Protein AF-A0A1J3H237-F1 (afdb_monomer_lite)

Organism: Noccaea caerulescens (NCBI:txid107243)

pLDDT: mean 70.63, std 15.77, range [42.25, 90.0]

Secondary structure (DSSP, 8-state):
-------------------------HHHHHHHTT-----B-TTS-B--HHHHHHHHHHHHH--PPPHHHHHHHHTT--

Sequence (78 aa):
LLRGQGTFKEKSKLVVGGVTDNHGDDRFRDAFKEIRIDRVDEYGRMLTEREAFRLLCHGFHGKKPGKRKLEKRKRRHQ

Radius of gyration: 19.06 Å; chains: 1; bounding box: 44×44×42 Å

Foldseek 3Di:
DDDDDPDDDPDDPPPPDDPPPPDPPCVVVVVCPPDDDFDADPVRDGDDPVRVVVVVVCVVVVDDDDPVVVVVVVVVVD

Structure (mmCIF, N/CA/C/O backbone):
data_AF-A0A1J3H237-F1
#
_entry.id   AF-A0A1J3H237-F1
#
loop_
_atom_site.group_PDB
_atom_site.id
_atom_site.type_symbol
_atom_site.label_atom_id
_atom_site.label_alt_id
_atom_site.label_comp_id
_atom_site.label_asym_id
_atom_site.label_entity_id
_atom_site.label_seq_id
_atom_site.pdbx_PDB_ins_code
_atom_site.Cartn_x
_atom_site.Cartn_y
_atom_site.Cartn_z
_atom_site.occupancy
_atom_site.B_iso_or_equiv
_atom_site.auth_seq_id
_atom_site.auth_comp_id
_atom_site.auth_asym_id
_atom_site.auth_atom_id
_atom_site.pdbx_PDB_model_num
ATOM 1 N N . LEU A 1 1 ? -3.979 34.581 14.650 1.00 44.22 1 LEU A N 1
ATOM 2 C CA . LEU A 1 1 ? -3.841 33.108 14.550 1.00 44.22 1 LEU A CA 1
ATOM 3 C C . LEU A 1 1 ? -4.017 32.689 13.094 1.00 44.22 1 LEU A C 1
ATOM 5 O O . LEU A 1 1 ? -5.131 32.410 12.685 1.00 44.22 1 LEU A O 1
ATOM 9 N N . LEU A 1 2 ? -2.948 32.677 12.297 1.00 46.12 2 LEU A N 1
ATOM 10 C CA . LEU A 1 2 ? -2.976 32.039 10.978 1.00 46.12 2 LEU A CA 1
ATOM 11 C C . LEU A 1 2 ? -1.563 31.521 10.688 1.00 46.12 2 LEU A C 1
ATOM 13 O O . LEU A 1 2 ? -0.656 32.290 10.389 1.00 46.12 2 LEU A O 1
ATOM 17 N N . ARG A 1 3 ? -1.348 30.222 10.931 1.00 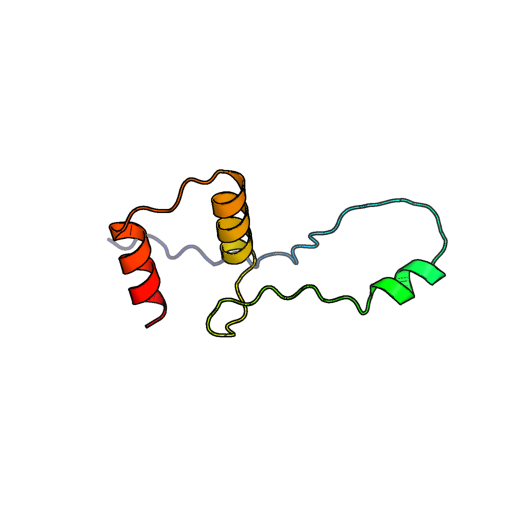47.19 3 ARG A N 1
ATOM 18 C CA . ARG A 1 3 ? -0.071 29.551 10.653 1.00 47.19 3 ARG A CA 1
ATOM 19 C C . ARG A 1 3 ? -0.011 29.235 9.162 1.00 47.19 3 ARG A C 1
ATOM 21 O O . ARG A 1 3 ? -0.989 28.754 8.595 1.00 47.19 3 ARG A O 1
ATOM 28 N N . GLY A 1 4 ? 1.132 29.565 8.569 1.00 43.78 4 GLY A N 1
ATOM 29 C CA . GLY A 1 4 ? 1.361 29.625 7.133 1.00 43.78 4 GLY A CA 1
ATOM 30 C C . GLY A 1 4 ? 1.059 28.327 6.394 1.00 43.78 4 GLY A C 1
ATOM 31 O O . GLY A 1 4 ? 1.450 27.236 6.811 1.00 43.78 4 GLY A O 1
ATOM 32 N N . GLN A 1 5 ? 0.385 28.488 5.260 1.00 52.16 5 GLN A N 1
ATOM 33 C CA . GLN A 1 5 ? 0.282 27.480 4.218 1.00 52.16 5 GLN A CA 1
ATOM 34 C C . GLN A 1 5 ? 1.659 27.372 3.556 1.00 52.16 5 GLN A C 1
ATOM 36 O O . GLN A 1 5 ? 2.072 28.252 2.804 1.00 52.16 5 GLN A O 1
ATOM 41 N N . GLY A 1 6 ? 2.407 26.328 3.911 1.00 50.75 6 GLY A N 1
ATOM 42 C CA . GLY A 1 6 ? 3.669 25.999 3.259 1.00 50.75 6 GLY A CA 1
ATOM 43 C C . GLY A 1 6 ? 3.407 25.638 1.802 1.00 50.75 6 GLY A C 1
ATOM 44 O O . GLY A 1 6 ? 2.634 24.724 1.512 1.00 50.75 6 GLY A O 1
ATOM 45 N N . THR A 1 7 ? 4.040 26.373 0.896 1.00 53.59 7 THR A N 1
ATOM 46 C CA . THR A 1 7 ? 4.007 26.124 -0.541 1.00 53.59 7 THR A CA 1
ATOM 47 C C . THR A 1 7 ? 4.501 24.706 -0.827 1.00 53.59 7 THR A C 1
ATOM 49 O O . THR A 1 7 ? 5.547 24.262 -0.347 1.00 53.59 7 THR A O 1
ATOM 52 N N . PHE A 1 8 ? 3.698 23.951 -1.575 1.00 48.53 8 PHE A N 1
ATOM 53 C CA . PHE A 1 8 ? 4.036 22.610 -2.031 1.00 48.53 8 PHE A CA 1
ATOM 54 C C . PHE A 1 8 ? 5.243 22.711 -2.969 1.00 48.53 8 PHE A C 1
ATOM 56 O O . PHE A 1 8 ? 5.115 23.147 -4.108 1.00 48.53 8 PHE A O 1
ATOM 63 N N . LYS A 1 9 ? 6.428 22.348 -2.463 1.00 59.66 9 LYS A N 1
ATOM 64 C CA . LYS A 1 9 ? 7.635 22.152 -3.272 1.00 59.66 9 LYS A CA 1
ATOM 65 C C . LYS A 1 9 ? 7.297 21.143 -4.369 1.00 59.66 9 LYS A C 1
ATOM 67 O O . LYS A 1 9 ? 6.952 20.000 -4.052 1.00 59.66 9 LYS A O 1
ATOM 72 N N . GLU A 1 10 ? 7.384 21.575 -5.626 1.00 59.28 10 GLU A N 1
ATOM 73 C CA . GLU A 1 10 ? 7.337 20.697 -6.792 1.00 59.28 10 GLU A CA 1
ATOM 74 C C . GLU A 1 10 ? 8.237 19.491 -6.536 1.00 59.28 10 GLU A C 1
ATOM 76 O O . GLU A 1 10 ? 9.430 19.617 -6.244 1.00 59.28 10 GLU A O 1
ATOM 81 N N . LYS A 1 11 ? 7.638 18.301 -6.574 1.00 53.97 11 LYS A N 1
ATOM 82 C CA . LYS A 1 11 ? 8.398 17.066 -6.470 1.00 53.97 11 LYS A CA 1
ATOM 83 C C . LYS A 1 11 ? 9.107 16.873 -7.798 1.00 53.97 11 LYS A C 1
ATOM 85 O O . LYS A 1 11 ? 8.475 16.600 -8.815 1.00 53.97 11 LYS A O 1
ATOM 90 N N . SER A 1 12 ? 10.422 17.030 -7.752 1.00 54.75 12 SER A N 1
ATOM 91 C CA . SER A 1 12 ? 11.347 16.519 -8.750 1.00 54.75 12 SER A CA 1
ATOM 92 C C . SER A 1 12 ? 10.944 15.104 -9.175 1.00 54.75 12 SER A C 1
ATOM 94 O O . SER A 1 12 ? 10.536 14.282 -8.349 1.00 54.75 12 SER A O 1
ATOM 96 N N . LYS A 1 13 ? 11.046 14.836 -10.483 1.00 53.00 13 LYS A N 1
ATOM 97 C CA . LYS A 1 13 ? 10.859 13.508 -11.078 1.00 53.00 13 LYS A CA 1
ATOM 98 C C . LYS A 1 13 ? 11.679 12.491 -10.278 1.00 53.00 13 LYS A C 1
ATOM 100 O O . LYS A 1 13 ? 12.906 12.531 -10.293 1.00 53.00 13 LYS A O 1
ATOM 105 N N . LEU A 1 14 ? 10.993 11.608 -9.556 1.00 44.88 14 LEU A N 1
ATOM 106 C CA . LEU A 1 14 ? 11.601 10.465 -8.890 1.00 44.88 14 LEU A CA 1
ATOM 107 C C . LEU A 1 14 ? 11.986 9.454 -9.973 1.00 44.88 14 LEU A C 1
ATOM 109 O O . LEU A 1 14 ? 11.160 8.678 -10.440 1.00 44.88 14 LEU A O 1
ATOM 113 N N . VAL A 1 15 ? 13.246 9.503 -10.399 1.00 48.91 15 VAL A N 1
ATOM 114 C CA . VAL A 1 15 ? 13.884 8.445 -11.185 1.00 48.91 15 VAL A CA 1
ATOM 115 C C . VAL A 1 15 ? 14.271 7.350 -10.191 1.00 48.91 15 VAL A C 1
ATOM 117 O O . VAL A 1 15 ? 15.347 7.385 -9.601 1.00 48.91 15 VAL A O 1
ATOM 120 N N . VAL A 1 16 ? 13.357 6.419 -9.920 1.00 47.28 16 VAL A N 1
ATOM 121 C CA . VAL A 1 16 ? 13.657 5.226 -9.117 1.00 47.28 16 VAL A CA 1
ATOM 122 C C . VAL A 1 16 ? 13.969 4.087 -10.080 1.00 47.28 16 VAL A C 1
ATOM 124 O O . VAL A 1 16 ? 13.069 3.518 -10.686 1.00 47.28 16 VAL A O 1
ATOM 127 N N . GLY A 1 17 ? 15.259 3.790 -10.237 1.00 43.81 17 GLY A N 1
ATOM 128 C CA . GLY A 1 17 ? 15.747 2.698 -11.081 1.00 43.81 17 GLY A CA 1
ATOM 129 C C . GLY A 1 17 ? 17.227 2.832 -11.423 1.00 43.81 17 GLY A C 1
ATOM 130 O O . GLY A 1 17 ? 17.598 2.789 -12.590 1.00 43.81 17 GLY A O 1
ATOM 131 N N . GLY A 1 18 ? 18.070 3.076 -10.418 1.00 42.25 18 GLY A N 1
ATOM 132 C CA . GLY A 1 18 ? 19.518 3.081 -10.587 1.00 42.25 18 GLY A CA 1
ATOM 133 C C . GLY A 1 18 ? 20.070 1.660 -10.616 1.00 42.25 18 GLY A C 1
ATOM 134 O O . GLY A 1 18 ? 20.220 1.043 -9.567 1.00 42.25 18 GLY A O 1
ATOM 135 N N . VAL A 1 19 ? 20.416 1.194 -11.810 1.00 45.75 19 VAL A N 1
ATOM 136 C CA . VAL A 1 19 ? 21.637 0.422 -12.049 1.00 45.75 19 VAL A CA 1
ATOM 137 C C . VAL A 1 19 ? 22.377 1.205 -13.132 1.00 45.75 19 VAL A C 1
ATOM 139 O O . VAL A 1 19 ? 22.017 1.163 -14.306 1.00 45.75 19 VAL A O 1
ATOM 142 N N . THR A 1 20 ? 23.321 2.055 -12.726 1.00 50.47 20 THR A N 1
ATOM 143 C CA . THR A 1 20 ? 24.196 2.765 -13.667 1.00 50.47 20 THR A CA 1
ATOM 144 C C . THR A 1 20 ? 25.364 1.857 -14.018 1.00 50.47 20 THR A C 1
ATOM 146 O O . THR A 1 20 ? 26.494 2.098 -13.595 1.00 50.47 20 THR A O 1
ATOM 149 N N . ASP A 1 21 ? 25.083 0.812 -14.786 1.00 49.09 21 ASP A N 1
ATOM 150 C CA . ASP A 1 21 ? 26.132 0.042 -15.438 1.00 49.09 21 ASP A CA 1
ATOM 151 C C . ASP A 1 21 ? 26.496 0.812 -16.708 1.00 49.09 21 ASP A C 1
ATOM 153 O O . ASP A 1 21 ? 25.764 0.829 -17.697 1.00 49.09 21 A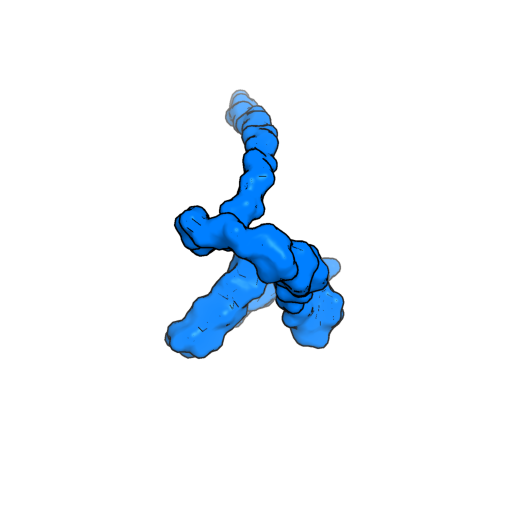SP A O 1
ATOM 157 N N . ASN A 1 22 ? 27.609 1.543 -16.648 1.00 58.62 22 ASN A N 1
ATOM 158 C C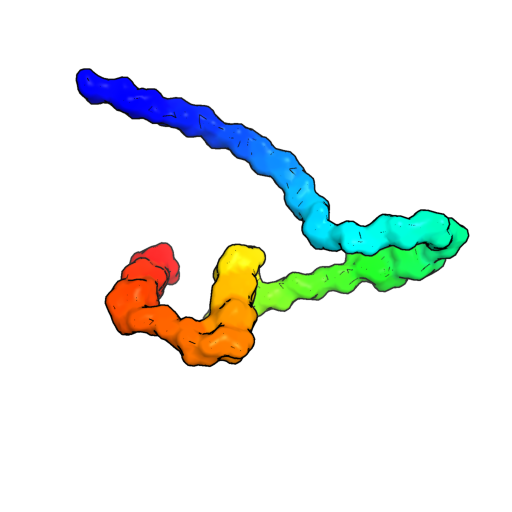A . ASN A 1 22 ? 28.197 2.235 -17.792 1.00 58.62 22 ASN A CA 1
ATOM 159 C C . ASN A 1 22 ? 28.863 1.218 -18.741 1.00 58.62 22 ASN A C 1
ATOM 161 O O . ASN A 1 22 ? 30.072 1.264 -18.962 1.00 58.62 22 ASN A O 1
ATOM 165 N N . HIS A 1 23 ? 28.088 0.289 -19.299 1.00 54.16 23 HIS A N 1
ATOM 166 C CA . HIS A 1 23 ? 28.512 -0.548 -20.418 1.00 54.16 23 HIS A CA 1
ATOM 167 C C . HIS A 1 23 ? 27.610 -0.250 -21.617 1.00 54.16 23 HIS A C 1
ATOM 169 O O . HIS A 1 23 ? 26.422 -0.562 -21.627 1.00 54.16 23 HIS A O 1
ATOM 175 N N . GLY A 1 24 ? 28.183 0.473 -22.582 1.00 53.94 24 GLY A N 1
ATOM 176 C CA . GLY A 1 24 ? 27.512 1.032 -23.753 1.00 53.94 24 GLY A CA 1
ATOM 177 C C . GLY A 1 24 ? 27.085 -0.018 -24.772 1.00 53.94 24 GLY A C 1
ATOM 178 O O . GLY A 1 24 ? 27.721 -0.164 -25.809 1.00 53.94 24 GLY A O 1
ATOM 179 N N . ASP A 1 25 ? 25.984 -0.707 -24.491 1.00 57.88 25 ASP A N 1
ATOM 180 C CA . ASP A 1 25 ? 25.250 -1.515 -25.465 1.00 57.88 25 ASP A CA 1
ATOM 181 C C . ASP A 1 25 ? 23.786 -1.031 -25.483 1.00 57.88 25 ASP A C 1
ATOM 183 O O . ASP A 1 25 ? 22.895 -1.550 -24.805 1.00 57.88 25 ASP A O 1
ATOM 187 N N . ASP A 1 26 ? 23.535 0.038 -26.242 1.00 61.34 26 ASP A N 1
ATOM 188 C CA . ASP A 1 26 ? 22.246 0.747 -26.296 1.00 61.34 26 ASP A CA 1
ATOM 189 C C . ASP A 1 26 ? 21.076 -0.123 -26.806 1.00 61.34 26 ASP A C 1
ATOM 191 O O . ASP A 1 26 ? 19.912 0.197 -26.565 1.00 61.34 26 ASP A O 1
ATOM 195 N N . ARG A 1 27 ? 21.364 -1.281 -27.421 1.00 62.50 27 ARG A N 1
ATOM 196 C CA . ARG A 1 27 ? 20.356 -2.242 -27.910 1.00 62.50 27 ARG A CA 1
ATOM 197 C C . ARG A 1 27 ? 19.497 -2.840 -26.793 1.00 62.50 27 ARG A C 1
ATOM 199 O O . ARG A 1 27 ? 18.318 -3.105 -27.007 1.00 62.50 27 ARG A O 1
ATOM 206 N N . PHE A 1 28 ? 20.056 -3.035 -25.597 1.00 61.25 28 PHE A N 1
ATOM 207 C CA . PHE A 1 28 ? 19.285 -3.536 -24.453 1.00 61.25 28 PHE A CA 1
ATOM 208 C C . PHE A 1 28 ? 18.412 -2.445 -23.828 1.00 61.25 28 PHE A C 1
ATOM 210 O O . PHE A 1 28 ? 17.303 -2.724 -23.374 1.00 61.25 28 PHE A O 1
ATOM 217 N N . ARG A 1 29 ? 18.862 -1.184 -23.849 1.00 64.00 29 ARG A N 1
ATOM 218 C CA . ARG A 1 29 ? 18.093 -0.048 -23.320 1.00 64.00 29 ARG A CA 1
ATOM 219 C C . ARG A 1 29 ? 16.756 0.131 -24.029 1.00 64.00 29 ARG A C 1
ATOM 221 O O . ARG A 1 29 ? 15.785 0.480 -23.367 1.00 64.00 29 ARG A O 1
ATOM 228 N N . ASP A 1 30 ? 16.696 -0.107 -25.335 1.00 64.69 30 ASP A N 1
ATOM 229 C CA . ASP A 1 30 ? 15.453 0.021 -26.100 1.00 64.69 30 ASP A CA 1
ATOM 230 C C . ASP A 1 30 ? 14.466 -1.119 -25.824 1.00 64.69 30 ASP A C 1
ATOM 232 O O . ASP A 1 30 ? 13.271 -0.862 -25.696 1.00 64.69 30 ASP A O 1
ATOM 236 N N . ALA A 1 31 ? 14.955 -2.343 -25.604 1.00 65.88 31 ALA A N 1
ATOM 237 C CA . ALA A 1 31 ? 14.115 -3.495 -25.270 1.00 65.88 31 ALA A CA 1
ATOM 238 C C . ALA A 1 31 ? 13.436 -3.378 -23.889 1.00 65.88 31 ALA A C 1
ATOM 240 O O . ALA A 1 31 ? 12.326 -3.870 -23.697 1.00 65.88 31 ALA A O 1
ATOM 241 N N . PHE A 1 32 ? 14.071 -2.709 -22.919 1.00 65.00 32 PHE A N 1
ATOM 242 C CA . PHE A 1 32 ? 13.521 -2.561 -21.563 1.00 65.00 32 PHE A CA 1
ATOM 243 C C . PHE A 1 32 ? 12.637 -1.320 -21.366 1.00 65.00 32 PHE A C 1
ATOM 245 O O . PHE A 1 32 ? 11.951 -1.225 -20.349 1.00 65.00 32 PHE A O 1
ATOM 252 N N . LYS A 1 33 ? 12.606 -0.377 -22.320 1.00 68.06 33 LYS A N 1
ATOM 253 C CA . LYS A 1 33 ? 11.792 0.855 -22.219 1.00 68.06 33 LYS A CA 1
ATOM 254 C C . LYS A 1 33 ? 10.286 0.594 -22.195 1.00 68.06 33 LYS A C 1
ATOM 256 O O . LYS A 1 33 ? 9.538 1.431 -21.690 1.00 68.06 33 LYS A O 1
ATOM 261 N N . GLU A 1 34 ? 9.836 -0.535 -22.731 1.00 70.06 34 GLU A N 1
ATOM 262 C CA . GLU A 1 34 ? 8.410 -0.858 -22.824 1.00 70.06 34 GLU A CA 1
ATOM 263 C C . GLU A 1 34 ? 7.862 -1.567 -21.574 1.00 70.06 34 GLU A C 1
ATOM 265 O O . GLU A 1 34 ? 6.650 -1.617 -21.362 1.00 70.06 34 GLU A O 1
ATOM 270 N N . ILE A 1 35 ? 8.732 -2.060 -20.686 1.00 78.12 35 ILE A N 1
ATOM 271 C CA . ILE A 1 35 ? 8.293 -2.805 -19.504 1.00 78.12 35 ILE A CA 1
ATOM 272 C C . ILE A 1 35 ? 7.777 -1.834 -18.437 1.00 78.12 35 ILE A C 1
ATOM 274 O O . ILE A 1 35 ? 8.544 -1.152 -17.757 1.0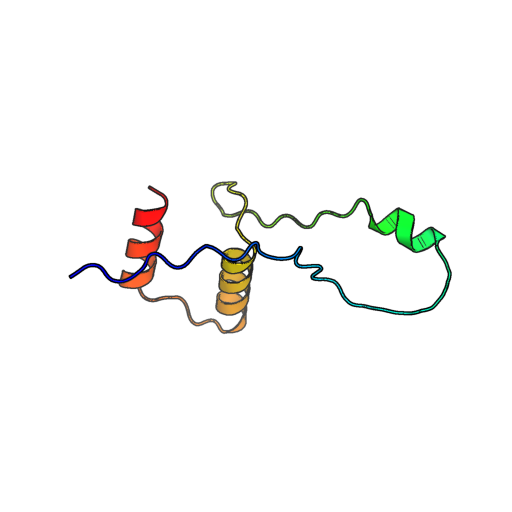0 78.12 35 ILE A O 1
ATOM 278 N N . ARG A 1 36 ? 6.453 -1.804 -18.254 1.00 76.06 36 ARG A N 1
ATOM 279 C CA . ARG A 1 36 ? 5.782 -1.072 -17.170 1.00 76.06 36 ARG A CA 1
ATOM 280 C C . ARG A 1 36 ? 5.300 -2.051 -16.107 1.00 76.06 36 ARG A C 1
ATOM 282 O O . ARG A 1 36 ? 4.539 -2.968 -16.399 1.00 76.06 36 ARG A O 1
ATOM 289 N N . ILE A 1 37 ? 5.756 -1.862 -14.869 1.00 79.25 37 ILE A N 1
ATOM 290 C CA . ILE A 1 37 ? 5.354 -2.690 -13.727 1.00 79.25 37 ILE A CA 1
ATOM 291 C C . ILE A 1 37 ? 4.291 -1.932 -12.937 1.00 79.25 37 ILE A C 1
ATOM 293 O O . ILE A 1 37 ? 4.602 -1.189 -12.004 1.00 79.25 37 ILE A O 1
ATOM 297 N N . ASP A 1 38 ? 3.032 -2.148 -13.303 1.00 80.44 38 ASP A N 1
ATOM 298 C CA . ASP A 1 38 ? 1.893 -1.592 -12.580 1.00 80.44 38 ASP A CA 1
ATOM 299 C C . ASP A 1 38 ? 1.474 -2.526 -11.438 1.00 80.44 38 ASP A C 1
ATOM 301 O O . ASP A 1 38 ? 1.385 -3.746 -11.590 1.00 80.44 38 ASP A O 1
ATOM 305 N N . ARG A 1 39 ? 1.230 -1.954 -10.253 1.00 79.56 39 ARG A N 1
ATOM 306 C CA . ARG A 1 39 ? 0.756 -2.706 -9.081 1.00 79.56 39 ARG A CA 1
ATOM 307 C C . ARG A 1 39 ? -0.730 -2.429 -8.890 1.00 79.56 39 ARG A C 1
ATOM 309 O O . ARG A 1 39 ? -1.114 -1.295 -8.608 1.00 79.56 39 ARG A O 1
ATOM 316 N N . VAL A 1 40 ? -1.551 -3.467 -9.008 1.00 80.50 40 VAL A N 1
ATOM 317 C CA . VAL A 1 40 ? -3.010 -3.381 -8.851 1.00 80.50 40 VAL A CA 1
ATOM 318 C C . VAL A 1 40 ? -3.466 -3.967 -7.513 1.00 80.50 40 VAL A C 1
ATOM 320 O O . VAL A 1 40 ? -2.889 -4.934 -7.017 1.00 80.50 40 VAL A O 1
ATOM 323 N N . ASP A 1 41 ? -4.472 -3.337 -6.904 1.00 79.50 41 ASP A N 1
ATOM 324 C CA . ASP A 1 41 ? -5.182 -3.842 -5.718 1.00 79.50 41 ASP A CA 1
ATOM 325 C C . ASP A 1 41 ? -6.225 -4.910 -6.111 1.00 79.50 41 ASP A C 1
ATOM 327 O O . ASP A 1 41 ? -6.590 -5.014 -7.281 1.00 79.50 41 ASP A O 1
ATOM 331 N N . GLU A 1 42 ? -6.797 -5.627 -5.135 1.00 79.44 42 GLU A N 1
ATOM 332 C CA . GLU A 1 42 ? -7.863 -6.639 -5.347 1.00 79.44 42 GLU A CA 1
ATOM 333 C C . GLU A 1 42 ? -9.106 -6.076 -6.067 1.00 79.44 42 GLU A C 1
ATOM 335 O O . GLU A 1 42 ? -9.869 -6.805 -6.692 1.00 79.44 42 GLU A O 1
ATOM 340 N N . TYR A 1 43 ? -9.289 -4.757 -6.009 1.00 74.44 43 TYR A N 1
ATOM 341 C CA . TYR A 1 43 ? -10.397 -4.021 -6.622 1.00 74.44 43 TYR A CA 1
ATOM 342 C C . TYR A 1 43 ? -10.035 -3.422 -7.992 1.00 74.44 43 TYR A C 1
ATOM 344 O O . TYR A 1 43 ? -10.713 -2.510 -8.460 1.00 74.44 43 TYR A O 1
ATOM 352 N N . GLY A 1 44 ? -8.923 -3.849 -8.603 1.00 77.69 44 GLY A N 1
ATOM 353 C CA . GLY A 1 44 ? -8.465 -3.364 -9.911 1.00 77.69 44 GLY A CA 1
ATOM 354 C C . GLY A 1 44 ? -7.968 -1.914 -9.915 1.00 77.69 44 GLY A C 1
ATOM 355 O O . GLY A 1 44 ? -7.770 -1.324 -10.973 1.00 77.69 44 GLY A O 1
ATOM 356 N N . ARG A 1 45 ? -7.765 -1.309 -8.738 1.00 80.88 45 ARG A N 1
ATOM 357 C CA . ARG A 1 45 ? -7.257 0.064 -8.622 1.00 80.88 45 ARG A CA 1
ATOM 358 C C . ARG A 1 45 ? -5.742 0.081 -8.761 1.00 80.88 45 ARG A C 1
ATOM 360 O O . ARG A 1 45 ? -5.058 -0.703 -8.102 1.00 80.88 45 ARG A O 1
ATOM 367 N N . MET A 1 46 ? -5.236 1.037 -9.535 1.00 81.69 46 MET A N 1
ATOM 368 C CA . MET A 1 46 ? -3.811 1.364 -9.599 1.00 81.69 46 MET A CA 1
ATOM 369 C C . MET A 1 46 ? -3.339 1.812 -8.212 1.00 81.69 46 MET A C 1
ATOM 371 O O . MET A 1 46 ? -3.753 2.862 -7.710 1.00 81.69 46 MET A O 1
ATOM 375 N N . LEU A 1 47 ? -2.507 0.999 -7.563 1.00 81.88 47 LEU A N 1
ATOM 376 C CA . LEU A 1 47 ? -1.932 1.345 -6.272 1.00 81.88 47 LEU A CA 1
ATOM 377 C C . LEU A 1 47 ? -0.833 2.376 -6.467 1.00 81.88 47 LEU A C 1
ATOM 379 O O . LEU A 1 47 ? 0.025 2.255 -7.339 1.00 81.88 47 LEU A O 1
ATOM 383 N N . THR A 1 48 ? -0.798 3.355 -5.570 1.00 85.88 48 THR A N 1
ATOM 384 C CA . THR A 1 48 ? 0.367 4.234 -5.487 1.00 85.88 48 THR A CA 1
ATOM 385 C C . THR A 1 48 ? 1.588 3.434 -5.017 1.00 85.88 48 THR A C 1
ATOM 387 O O . THR A 1 48 ? 1.464 2.484 -4.236 1.00 85.88 48 THR A O 1
ATOM 390 N N . GLU A 1 49 ? 2.794 3.843 -5.418 1.00 83.75 49 GLU A N 1
ATOM 391 C CA . GLU A 1 49 ? 4.055 3.172 -5.047 1.00 83.75 49 GLU A CA 1
ATOM 392 C C . GLU A 1 49 ? 4.172 2.922 -3.535 1.00 83.75 49 GLU A C 1
ATOM 394 O O . GLU A 1 49 ? 4.582 1.853 -3.079 1.00 83.75 49 GLU A O 1
ATOM 399 N N . ARG A 1 50 ? 3.735 3.900 -2.732 1.00 85.19 50 ARG A N 1
ATOM 400 C CA . ARG A 1 50 ? 3.751 3.835 -1.265 1.00 85.19 50 ARG A CA 1
ATOM 401 C C . ARG A 1 50 ? 2.843 2.740 -0.715 1.00 85.19 50 ARG A C 1
ATOM 403 O O . ARG A 1 50 ? 3.113 2.166 0.340 1.00 85.19 50 ARG A O 1
ATOM 410 N N . GLU A 1 51 ? 1.721 2.507 -1.369 1.00 83.06 51 GLU A N 1
ATOM 411 C CA . GLU A 1 51 ? 0.738 1.520 -0.950 1.00 83.06 51 GLU A CA 1
ATOM 412 C C . GLU A 1 51 ? 1.149 0.121 -1.375 1.00 83.06 51 GLU A C 1
ATOM 414 O O . GLU A 1 51 ? 1.083 -0.798 -0.559 1.00 83.06 51 GLU A O 1
ATOM 419 N N . ALA A 1 52 ? 1.673 0.008 -2.590 1.00 86.19 52 ALA A N 1
ATOM 420 C CA . ALA A 1 52 ? 2.302 -1.193 -3.101 1.00 86.19 52 ALA A CA 1
ATOM 421 C C . ALA A 1 52 ? 3.473 -1.649 -2.207 1.00 86.19 52 ALA A C 1
ATOM 423 O O . ALA A 1 52 ? 3.519 -2.803 -1.787 1.00 86.19 52 ALA A O 1
ATOM 424 N N . PHE A 1 53 ? 4.369 -0.733 -1.821 1.00 86.56 53 PHE A N 1
ATOM 425 C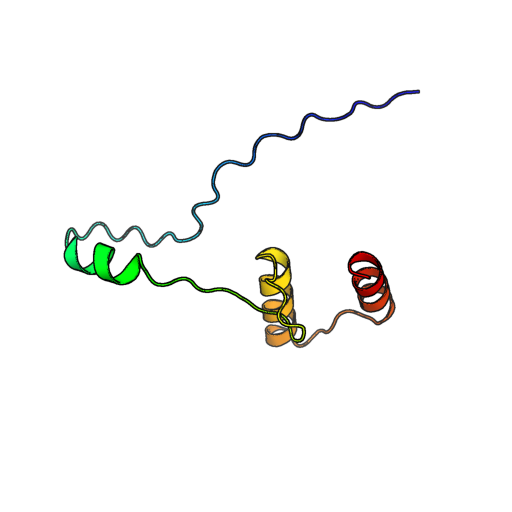 CA . PHE A 1 53 ? 5.466 -1.027 -0.895 1.00 86.56 53 PHE A CA 1
ATOM 426 C C . PHE A 1 53 ? 4.962 -1.516 0.466 1.00 86.56 5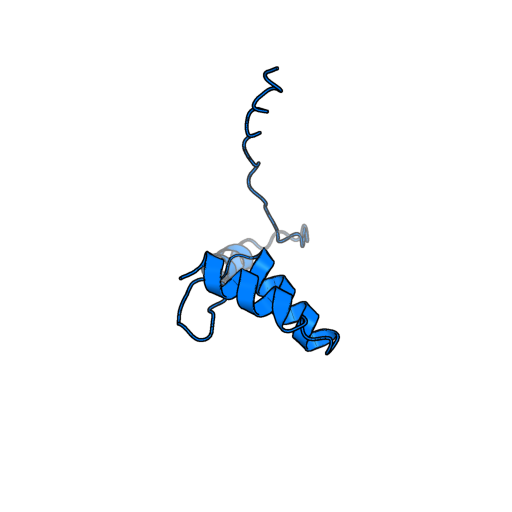3 PHE A C 1
ATOM 428 O O . PHE A 1 53 ? 5.471 -2.495 1.000 1.00 86.56 53 PHE A O 1
ATOM 435 N N . ARG A 1 54 ? 3.918 -0.889 1.026 1.00 87.00 54 ARG A N 1
ATOM 436 C CA . ARG A 1 54 ? 3.334 -1.341 2.300 1.00 87.00 54 ARG A CA 1
ATOM 437 C C . ARG A 1 54 ? 2.792 -2.762 2.218 1.00 87.00 54 ARG A C 1
ATOM 439 O O . ARG A 1 54 ? 2.987 -3.511 3.169 1.00 87.00 54 ARG A O 1
ATOM 446 N N . LEU A 1 55 ? 2.110 -3.124 1.131 1.00 85.19 55 LEU A N 1
ATOM 447 C CA . LEU A 1 55 ? 1.610 -4.489 0.941 1.00 85.19 55 LEU A CA 1
ATOM 448 C C . LEU A 1 55 ? 2.766 -5.491 0.888 1.00 85.19 55 LEU A C 1
ATOM 450 O O . LEU A 1 55 ? 2.733 -6.481 1.616 1.00 85.19 55 LEU A O 1
ATOM 454 N N . LEU A 1 56 ? 3.823 -5.175 0.134 1.00 87.00 56 LEU A N 1
ATOM 455 C CA . LEU A 1 56 ? 5.035 -5.995 0.076 1.00 87.00 56 LEU A CA 1
ATOM 456 C C . LEU A 1 56 ? 5.702 -6.137 1.449 1.00 87.00 56 LEU A C 1
ATOM 458 O O . LEU A 1 56 ? 5.990 -7.250 1.876 1.00 87.00 56 LEU A O 1
ATOM 462 N N . CYS A 1 57 ? 5.881 -5.040 2.189 1.00 88.94 57 CYS A N 1
ATOM 463 C CA . CYS A 1 57 ? 6.458 -5.079 3.533 1.00 88.94 57 CYS A CA 1
ATOM 464 C C . CYS A 1 57 ? 5.615 -5.899 4.510 1.00 88.94 57 CYS A C 1
ATOM 466 O O . CYS A 1 57 ? 6.168 -6.622 5.335 1.00 88.94 57 CYS A O 1
ATOM 468 N N . HIS A 1 58 ? 4.286 -5.783 4.455 1.00 86.25 58 HIS A N 1
ATOM 469 C CA . HIS A 1 58 ? 3.399 -6.556 5.321 1.00 86.25 58 HIS A CA 1
ATOM 470 C C . HIS A 1 58 ? 3.410 -8.047 4.974 1.00 86.25 58 HIS A C 1
ATOM 472 O O . HIS A 1 58 ? 3.339 -8.859 5.894 1.00 86.25 58 HIS A O 1
ATOM 478 N N . GLY A 1 59 ? 3.529 -8.402 3.690 1.00 86.06 59 GLY A N 1
ATOM 479 C CA . GLY A 1 59 ? 3.726 -9.785 3.252 1.00 86.06 59 GLY A CA 1
ATOM 480 C C . GLY A 1 59 ? 5.072 -10.344 3.710 1.00 86.06 59 GLY A C 1
ATOM 481 O O . GLY A 1 59 ? 5.125 -11.434 4.265 1.00 86.06 59 GLY A O 1
ATOM 482 N N . PHE A 1 60 ? 6.139 -9.556 3.574 1.00 90.00 60 PHE A N 1
ATOM 483 C CA . PHE A 1 60 ? 7.493 -9.962 3.946 1.00 90.00 60 PHE A CA 1
ATOM 484 C C . PHE A 1 60 ? 7.685 -10.101 5.463 1.00 90.00 60 PHE A C 1
ATOM 486 O O . PHE A 1 60 ? 8.225 -11.091 5.942 1.00 90.00 60 PHE A O 1
ATOM 493 N N . HIS A 1 61 ? 7.215 -9.128 6.247 1.00 89.19 61 HIS A N 1
ATOM 494 C CA . HIS A 1 61 ? 7.359 -9.150 7.705 1.00 89.19 61 HIS A CA 1
ATOM 495 C C . HIS A 1 61 ? 6.209 -9.868 8.431 1.00 89.19 61 HIS A C 1
ATOM 497 O O . HIS A 1 61 ? 6.242 -9.961 9.658 1.00 89.19 61 HIS A O 1
ATOM 503 N N . GLY A 1 62 ? 5.150 -10.290 7.731 1.00 88.62 62 GLY A N 1
ATOM 504 C CA . GLY A 1 62 ? 3.975 -10.985 8.286 1.00 88.62 62 GLY A CA 1
ATOM 505 C C . GLY A 1 62 ? 3.104 -10.170 9.258 1.00 88.62 62 GLY A C 1
ATOM 506 O O . GLY A 1 62 ? 2.019 -10.600 9.654 1.00 88.62 62 GLY A O 1
ATOM 507 N N . LYS A 1 63 ? 3.536 -8.969 9.656 1.00 87.12 63 LYS A N 1
ATOM 508 C CA . LYS A 1 63 ? 2.835 -8.115 10.623 1.00 87.12 63 LYS A CA 1
ATOM 509 C C . LYS A 1 63 ? 1.751 -7.305 9.927 1.00 87.12 63 LYS A C 1
ATOM 511 O O . LYS A 1 63 ? 2.024 -6.226 9.402 1.00 87.12 63 LYS A O 1
ATOM 516 N N . LYS A 1 64 ? 0.513 -7.796 9.947 1.00 83.19 64 LYS A N 1
ATOM 517 C CA . LYS A 1 64 ? -0.645 -7.081 9.391 1.00 83.19 64 LYS A CA 1
ATOM 518 C C . LYS A 1 64 ? -0.970 -5.815 10.202 1.00 83.19 64 LYS A C 1
ATOM 520 O O . LYS A 1 64 ? -0.777 -5.781 11.420 1.00 83.19 64 LYS A O 1
ATOM 525 N N . PRO A 1 65 ? -1.479 -4.750 9.562 1.00 87.00 65 PRO A N 1
ATOM 526 C CA . PRO A 1 65 ? -1.950 -3.575 10.283 1.00 87.00 65 PRO A CA 1
ATOM 527 C C . PRO A 1 65 ? -3.178 -3.919 11.143 1.00 87.00 65 PRO A C 1
ATOM 529 O O . PRO A 1 65 ? -4.068 -4.647 10.714 1.00 87.00 65 PRO A O 1
ATOM 532 N N . GLY A 1 66 ? -3.254 -3.354 12.351 1.00 87.31 66 GLY A N 1
ATOM 533 C CA . GLY A 1 66 ? -4.396 -3.570 13.246 1.00 87.31 66 GLY A CA 1
ATOM 534 C C . GLY A 1 66 ? -5.721 -3.018 12.695 1.00 87.31 66 GLY A C 1
ATOM 535 O O . GLY A 1 66 ? -5.734 -2.032 11.950 1.00 87.31 66 GLY A O 1
ATOM 536 N N . LYS A 1 67 ? -6.844 -3.606 13.133 1.00 87.94 67 LYS A N 1
ATOM 537 C CA . LYS A 1 67 ? -8.217 -3.340 12.645 1.00 87.94 67 LYS A CA 1
ATOM 538 C C . LYS A 1 67 ? -8.555 -1.848 12.515 1.00 87.94 67 LYS A C 1
ATOM 540 O O . LYS A 1 67 ? -8.990 -1.401 11.461 1.00 87.94 67 LYS A O 1
ATOM 545 N N . ARG A 1 68 ? -8.243 -1.034 13.532 1.00 89.56 68 ARG A N 1
ATOM 546 C CA . ARG A 1 68 ? -8.497 0.423 13.517 1.00 89.56 68 ARG A CA 1
ATOM 547 C C . ARG A 1 68 ? -7.789 1.159 12.370 1.00 89.56 68 ARG A C 1
ATOM 549 O O . ARG A 1 68 ? -8.331 2.119 11.827 1.00 89.56 68 ARG A O 1
ATOM 556 N N . LYS A 1 69 ? -6.570 0.741 12.002 1.00 88.25 69 LYS A N 1
ATOM 557 C CA . LYS A 1 69 ? -5.819 1.349 10.888 1.00 88.25 69 LYS A CA 1
ATOM 558 C C . LYS A 1 69 ? -6.409 0.952 9.536 1.00 88.25 69 LYS A C 1
ATOM 560 O O . LYS A 1 69 ? -6.433 1.789 8.637 1.00 88.25 69 LYS A O 1
ATOM 565 N N . LEU A 1 70 ? -6.892 -0.285 9.415 1.00 87.31 70 LEU A N 1
ATOM 566 C CA . LEU A 1 70 ? -7.545 -0.776 8.205 1.00 87.31 70 LEU A CA 1
ATOM 567 C C . LEU A 1 70 ? -8.848 -0.013 7.937 1.00 87.31 70 LEU A C 1
ATOM 569 O O . LEU A 1 70 ? -9.011 0.542 6.855 1.00 87.31 70 LEU A O 1
ATOM 573 N N . GLU A 1 71 ? -9.711 0.118 8.946 1.00 88.06 71 GLU A N 1
ATOM 574 C CA . GLU A 1 71 ? -10.995 0.824 8.819 1.00 88.06 71 GLU A CA 1
ATOM 575 C C . GLU A 1 71 ? -10.821 2.314 8.483 1.00 88.06 71 GLU A C 1
ATOM 577 O O . GLU A 1 71 ? -11.479 2.840 7.587 1.00 88.06 71 GLU A O 1
ATOM 582 N N . LYS A 1 72 ? -9.842 2.998 9.098 1.00 89.69 72 LYS A N 1
ATOM 583 C CA . LYS A 1 72 ? -9.512 4.390 8.735 1.00 89.69 72 LYS A CA 1
ATOM 584 C C . LYS A 1 72 ? -9.037 4.526 7.283 1.00 89.69 72 LYS A C 1
ATOM 586 O O . LYS A 1 72 ? -9.229 5.579 6.678 1.00 89.69 72 LYS A O 1
ATOM 591 N N . ARG A 1 73 ? -8.365 3.506 6.741 1.00 82.94 73 ARG A N 1
ATOM 592 C CA . ARG A 1 73 ? -7.898 3.511 5.350 1.00 82.94 73 ARG A CA 1
ATOM 593 C C . ARG A 1 73 ? -9.051 3.243 4.391 1.00 82.94 73 ARG A C 1
ATOM 595 O O . ARG A 1 73 ? -9.181 3.998 3.439 1.00 82.94 73 ARG A O 1
ATOM 602 N N . LYS A 1 74 ? -9.915 2.265 4.681 1.00 82.19 74 LYS A N 1
ATOM 603 C CA . LYS A 1 74 ? -11.133 2.000 3.900 1.00 82.19 74 LYS A CA 1
ATOM 604 C C . LYS A 1 74 ? -11.999 3.255 3.770 1.00 82.19 74 LYS A C 1
ATOM 606 O O . LYS A 1 74 ? -12.299 3.649 2.654 1.00 82.19 74 LYS A O 1
ATOM 611 N N . ARG A 1 75 ? -12.242 3.970 4.877 1.00 82.81 75 ARG A N 1
ATOM 612 C CA . ARG A 1 75 ? -12.999 5.239 4.888 1.00 82.81 75 ARG A CA 1
ATOM 613 C C . ARG A 1 75 ? -12.377 6.369 4.052 1.00 82.81 75 ARG A C 1
ATOM 615 O O . ARG A 1 75 ? -13.057 7.327 3.735 1.00 82.81 75 ARG A O 1
ATOM 622 N N . ARG A 1 76 ? -11.077 6.323 3.742 1.00 77.25 76 ARG A N 1
ATOM 623 C CA . ARG A 1 76 ? -10.435 7.350 2.899 1.00 77.25 76 ARG A CA 1
ATOM 624 C C . ARG A 1 76 ? -10.718 7.138 1.411 1.00 77.25 76 ARG A C 1
ATOM 626 O O . ARG A 1 76 ? -10.584 8.080 0.642 1.00 77.25 76 ARG A O 1
ATOM 633 N N . HIS A 1 77 ? -11.015 5.902 1.021 1.00 69.81 77 HIS A N 1
ATOM 634 C CA . HIS A 1 77 ? -11.212 5.510 -0.372 1.00 69.81 77 HIS A CA 1
ATOM 635 C C . HIS A 1 77 ? -12.656 5.076 -0.674 1.00 69.81 77 HIS A C 1
ATOM 637 O O . HIS A 1 77 ? -12.898 4.563 -1.764 1.00 69.81 77 HIS A O 1
ATOM 643 N N . GLN A 1 78 ? -13.559 5.230 0.296 1.00 63.50 78 GLN A N 1
ATOM 644 C CA . GLN A 1 78 ? -15.012 5.158 0.156 1.00 63.50 78 GLN A CA 1
ATOM 645 C C . GLN A 1 78 ? -15.537 6.590 0.170 1.00 63.50 78 GLN A C 1
ATOM 647 O O . GLN A 1 78 ? -16.450 6.873 -0.627 1.00 63.50 78 GLN A O 1
#

InterPro domains:
  IPR005011 SNU66/SART1 family [PF03343] (26-76)
  IPR005011 SNU66/SART1 family [PTHR14152] (9-78)